Protein AF-A0A2V9WHP5-F1 (afdb_monomer)

Radius of gyration: 11.12 Å; Cα contacts (8 Å, |Δi|>4): 279; chains: 1; bounding box: 25×33×26 Å

S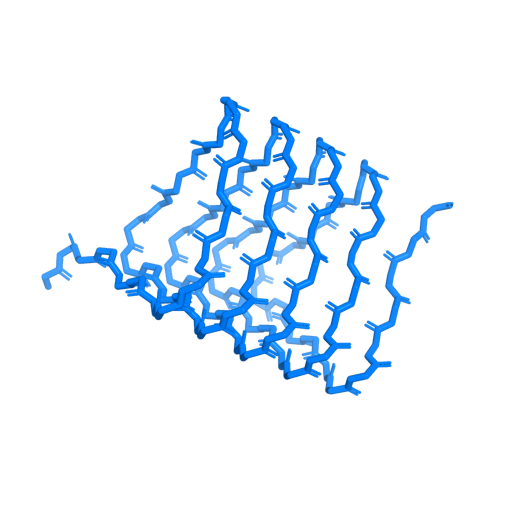equence (86 aa):
GFGVSVGSGVSVAFGVSVGSGVSVGPGVFVASGVSVGSGVSVAFGVSVGSGVSVGSGVFVASGVSVGSGVSVAFGVSVGSGVSVGV

Nearest PDB structures (foldseek):
  4mzu-assembly1_D  TM=9.423E-01  e=6.682E-02  Shewanella denitrificans OS217
  4m9c-assembly2_E  TM=6.441E-01  e=1.926E-02  Acinetobacter baumannii
  4e75-assembly1_B  TM=7.578E-01  e=1.651E-01  Acinetobacter baumannii
  3bfp-assembly1_A  TM=6.408E-01  e=1.394E-01  Campylobacter jejuni
  4e6u-assembly1_A  TM=3.482E-01  e=1.560E-01  Acinetobacter baumannii

Mean predicted aligned error: 4.42 Å

Secondary structure (DSSP, 8-state):
----EE-TT-EE-TT-EE-TT-EE-TT-EE-TT-EE-TT-EE-TT-EE-TT-EE-TT-EE-TT-EE-TT-EEPTT-EEPTT-EE--

pLDDT: mean 86.84, std 7.1, range [45.94, 92.5]

Solvent-accessible surface area (backbone atoms only — not comparable to full-atom values): 4026 Å² total; per-residue (Å²): 125,82,44,72,45,77,38,63,71,55,45,75,42,63,69,56,45,77,34,48,41,22,38,38,27,34,44,22,39,37,31,39,45,22,38,38,29,35,45,22,39,37,32,39,46,23,38,37,28,37,47,21,37,37,29,36,46,22,38,37,33,39,48,21,36,37,33,52,65,42,73,44,56,66,62,40,73,44,59,65,64,40,73,50,68,125

Structure (mmCIF, N/CA/C/O backbone):
data_AF-A0A2V9WHP5-F1
#
_entry.id   AF-A0A2V9WHP5-F1
#
loop_
_atom_site.group_PDB
_atom_site.id
_atom_site.type_symbol
_atom_site.label_atom_id
_atom_site.label_alt_id
_atom_site.label_comp_id
_atom_site.label_asym_id
_atom_site.label_entity_id
_atom_site.label_seq_id
_atom_site.pdbx_PDB_ins_code
_atom_site.Cartn_x
_atom_site.Cartn_y
_atom_site.Cartn_z
_atom_site.occupancy
_atom_site.B_iso_or_equiv
_atom_site.auth_seq_id
_atom_site.auth_comp_id
_atom_site.auth_asym_id
_atom_site.auth_atom_id
_atom_site.pdbx_PDB_model_num
ATOM 1 N N . GLY A 1 1 ? -8.900 -16.157 9.280 1.00 45.94 1 GLY A N 1
ATOM 2 C CA . GLY A 1 1 ? -7.595 -16.103 9.961 1.00 45.94 1 GLY A CA 1
ATOM 3 C C . GLY A 1 1 ? -7.083 -14.689 9.873 1.00 45.94 1 GLY A C 1
ATOM 4 O O . GLY A 1 1 ? -7.039 -14.151 8.775 1.00 45.94 1 GLY A O 1
ATOM 5 N N . PHE A 1 2 ? -6.783 -14.061 11.005 1.00 53.66 2 PHE A N 1
ATOM 6 C CA . PHE A 1 2 ? -6.271 -12.691 11.050 1.00 53.66 2 PHE A CA 1
ATOM 7 C C . PHE A 1 2 ? -4.773 -12.703 10.703 1.00 53.66 2 PHE A C 1
ATOM 9 O O . PHE A 1 2 ? -3.929 -12.663 11.588 1.00 53.66 2 PHE A O 1
ATOM 16 N N . GLY A 1 3 ? -4.443 -12.875 9.423 1.00 74.38 3 GLY A N 1
ATOM 17 C CA . GLY A 1 3 ? -3.059 -12.917 8.944 1.00 74.38 3 GLY A CA 1
ATOM 18 C C . GLY A 1 3 ? -2.649 -11.589 8.320 1.00 74.38 3 GLY A C 1
ATOM 19 O O . GLY A 1 3 ? -3.433 -11.001 7.576 1.00 74.38 3 GLY A O 1
ATOM 20 N N . VAL A 1 4 ? -1.434 -11.133 8.616 1.00 83.50 4 VAL A N 1
ATOM 21 C CA . VAL A 1 4 ? -0.734 -10.122 7.816 1.00 83.50 4 VAL A CA 1
ATOM 22 C C . VAL A 1 4 ? 0.223 -10.874 6.897 1.00 83.50 4 VAL A C 1
ATOM 24 O O . VAL A 1 4 ? 1.013 -11.685 7.377 1.00 83.50 4 VAL A O 1
ATOM 27 N N . SER A 1 5 ? 0.132 -10.644 5.588 1.00 87.56 5 SER A N 1
ATOM 28 C CA . SER A 1 5 ? 1.036 -11.244 4.596 1.00 87.56 5 SER A CA 1
ATOM 29 C C . SER A 1 5 ? 1.961 -10.176 4.036 1.00 87.56 5 SER A C 1
ATOM 31 O O . SER A 1 5 ? 1.488 -9.130 3.601 1.00 87.56 5 SER A O 1
ATOM 33 N N . VAL A 1 6 ? 3.268 -10.437 4.040 1.00 86.69 6 VAL A N 1
ATOM 34 C CA . VAL A 1 6 ? 4.289 -9.476 3.606 1.00 86.69 6 VAL A CA 1
ATOM 35 C C . VAL A 1 6 ? 5.173 -10.121 2.543 1.00 86.69 6 VAL A C 1
ATOM 37 O O . VAL A 1 6 ? 5.761 -11.176 2.773 1.00 86.69 6 VAL A O 1
ATOM 40 N N . GLY A 1 7 ? 5.233 -9.498 1.368 1.00 86.31 7 GLY A N 1
ATOM 41 C CA . GLY A 1 7 ? 6.084 -9.905 0.257 1.00 86.31 7 GLY A CA 1
ATOM 42 C C . GLY A 1 7 ? 7.565 -9.604 0.492 1.00 86.31 7 GLY A C 1
ATOM 43 O O . GLY A 1 7 ? 7.966 -8.997 1.484 1.00 86.31 7 GLY A O 1
ATOM 44 N N . SER A 1 8 ? 8.409 -10.019 -0.449 1.00 88.44 8 SER A N 1
ATOM 45 C CA . SER A 1 8 ? 9.848 -9.757 -0.391 1.00 88.44 8 SER A CA 1
ATOM 46 C C . SER A 1 8 ? 10.183 -8.278 -0.625 1.00 88.44 8 SER A C 1
ATOM 48 O O . SER A 1 8 ? 9.539 -7.586 -1.411 1.00 88.44 8 SER A O 1
ATOM 50 N N . GLY A 1 9 ? 11.223 -7.780 0.049 1.00 86.19 9 GLY A N 1
ATOM 51 C CA . GLY A 1 9 ? 11.693 -6.402 -0.136 1.00 86.19 9 GLY A CA 1
ATOM 52 C C . GLY A 1 9 ? 10.735 -5.331 0.394 1.00 86.19 9 GLY A C 1
ATOM 53 O O . GLY A 1 9 ? 10.771 -4.201 -0.082 1.00 86.19 9 GLY A O 1
ATOM 54 N N . VAL A 1 10 ? 9.868 -5.680 1.349 1.00 88.81 10 VAL A N 1
ATOM 55 C CA . VAL A 1 10 ? 9.025 -4.706 2.047 1.00 88.81 10 VAL A CA 1
ATOM 56 C C . VAL A 1 10 ? 9.835 -4.022 3.144 1.00 88.81 10 VAL A C 1
ATOM 58 O O . VAL A 1 10 ? 10.440 -4.688 3.983 1.00 88.81 10 VAL A O 1
ATOM 61 N N . SER A 1 11 ? 9.823 -2.692 3.145 1.00 89.06 11 SER A N 1
ATOM 62 C CA . SER A 1 11 ? 10.464 -1.864 4.169 1.00 89.06 11 SER A CA 1
ATOM 63 C C . SER A 1 11 ? 9.405 -1.113 4.964 1.00 89.06 11 SER A C 1
ATOM 65 O O . SER A 1 11 ? 8.602 -0.381 4.388 1.00 89.06 11 SER A O 1
ATOM 67 N N . VAL A 1 12 ? 9.418 -1.273 6.287 1.00 87.94 12 VAL A N 1
ATOM 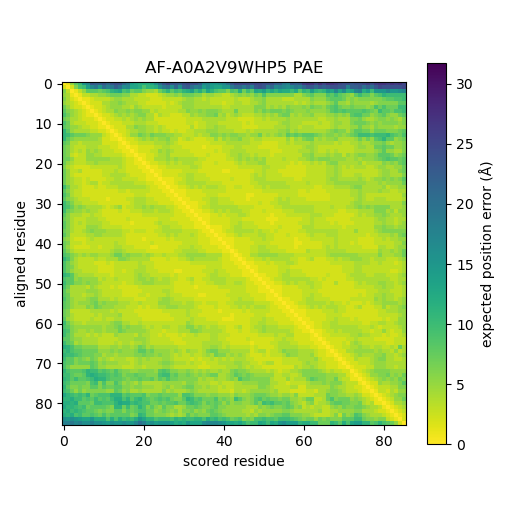68 C CA . VAL A 1 12 ? 8.460 -0.635 7.198 1.00 87.94 12 VAL A CA 1
ATOM 69 C C . VAL A 1 12 ? 9.224 0.177 8.236 1.00 87.94 12 VAL A C 1
ATOM 71 O O . VAL A 1 12 ? 10.065 -0.363 8.955 1.00 87.94 12 VAL A O 1
ATOM 74 N N . ALA A 1 13 ? 8.954 1.478 8.298 1.00 90.00 13 ALA A N 1
ATOM 75 C CA . ALA A 1 13 ? 9.546 2.366 9.289 1.00 90.00 13 ALA A CA 1
ATOM 76 C C . ALA A 1 13 ? 8.876 2.224 10.671 1.00 90.00 13 ALA A C 1
ATOM 78 O O . ALA A 1 13 ? 7.908 1.490 10.864 1.00 90.00 13 ALA A O 1
ATOM 79 N N . PHE A 1 14 ? 9.403 2.946 11.660 1.00 87.06 14 PHE A N 1
ATOM 80 C CA . PHE A 1 14 ? 8.851 2.963 13.014 1.00 87.06 14 PHE A CA 1
ATOM 81 C C . PHE A 1 14 ? 7.426 3.546 13.064 1.00 87.06 14 PHE A C 1
ATOM 83 O O . PHE A 1 14 ? 7.060 4.411 12.272 1.00 87.06 14 PHE A O 1
ATOM 90 N N . GLY A 1 15 ? 6.628 3.101 14.039 1.00 84.44 15 GLY A N 1
ATOM 91 C CA . GLY A 1 15 ? 5.297 3.661 14.291 1.00 84.44 15 GLY A CA 1
ATOM 92 C C . GLY A 1 15 ? 4.252 3.280 13.244 1.00 84.44 15 GLY A C 1
ATOM 93 O O . GLY A 1 15 ? 3.240 3.965 13.127 1.00 84.44 15 GLY A O 1
ATOM 94 N N . VAL A 1 16 ? 4.491 2.212 12.477 1.00 87.88 16 VAL A N 1
ATOM 95 C CA . VAL A 1 16 ? 3.513 1.679 11.529 1.00 87.88 16 VAL A CA 1
ATOM 96 C C . VAL A 1 16 ? 2.581 0.699 12.235 1.00 87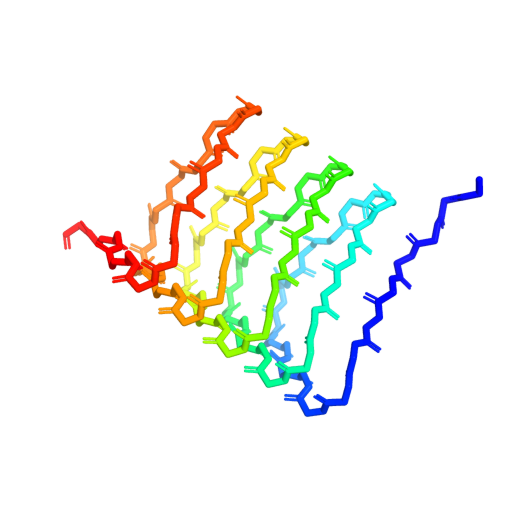.88 16 VAL A C 1
ATOM 98 O O . VAL A 1 16 ? 3.035 -0.245 12.881 1.00 87.88 16 VAL A O 1
ATOM 101 N N . SER A 1 17 ? 1.275 0.915 12.094 1.00 88.56 17 SER A N 1
ATOM 102 C CA . SER A 1 17 ?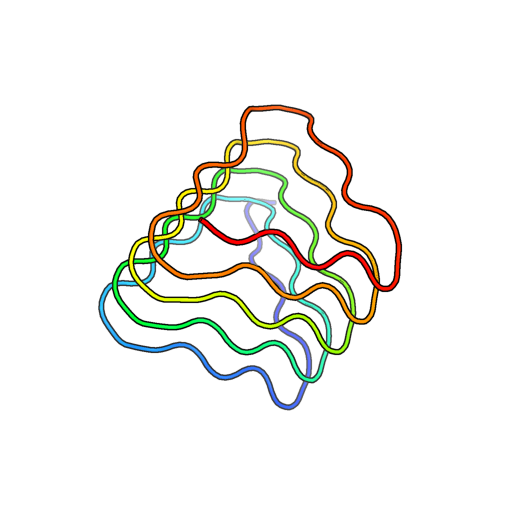 0.233 0.031 12.625 1.00 88.56 17 SER A CA 1
ATOM 103 C C . SER A 1 17 ? -0.494 -0.666 11.485 1.00 88.56 17 SER A C 1
ATOM 105 O O . SER A 1 17 ? -0.912 -0.014 10.530 1.00 88.56 17 SER A O 1
ATOM 107 N N . VAL A 1 18 ? -0.663 -1.986 11.585 1.00 88.06 18 VAL A N 1
ATOM 108 C CA . VAL A 1 18 ? -1.294 -2.803 10.541 1.00 88.06 18 VAL A CA 1
ATOM 109 C C . VAL A 1 18 ? -2.458 -3.589 11.129 1.00 88.06 18 VAL A C 1
ATOM 111 O O . VAL A 1 18 ? -2.294 -4.349 12.082 1.00 88.06 18 VAL A O 1
ATOM 114 N N . GLY A 1 19 ? -3.640 -3.385 10.554 1.00 86.94 19 GLY A N 1
ATOM 115 C CA . GLY A 1 19 ? -4.860 -4.093 10.896 1.00 86.94 19 GLY A CA 1
ATOM 116 C C . GLY A 1 19 ? -4.846 -5.551 10.447 1.00 86.94 19 GLY A C 1
ATOM 117 O O . GLY A 1 19 ? -3.902 -6.069 9.850 1.00 86.94 19 GLY A O 1
ATOM 118 N N . SER A 1 20 ? -5.935 -6.247 10.738 1.00 89.00 20 SER A N 1
ATOM 119 C CA . SER A 1 20 ? -6.058 -7.661 10.406 1.00 89.00 20 SER A CA 1
ATOM 120 C C . SER A 1 20 ? -6.404 -7.897 8.933 1.00 89.00 20 SER A C 1
ATOM 122 O O . SER A 1 20 ? -7.160 -7.136 8.331 1.00 89.00 20 SER A O 1
ATOM 124 N N . GLY A 1 21 ? -5.890 -8.985 8.348 1.00 88.38 21 GLY A N 1
ATOM 125 C CA . GLY A 1 21 ? -6.185 -9.336 6.954 1.00 88.38 21 GLY A CA 1
ATOM 126 C C . GLY A 1 21 ? -5.520 -8.407 5.939 1.00 88.38 21 GLY A C 1
ATOM 127 O O . GLY A 1 21 ? -6.058 -8.215 4.853 1.00 88.38 21 GLY A O 1
ATOM 128 N N . VAL A 1 22 ? -4.390 -7.797 6.306 1.00 89.94 22 VAL A N 1
ATOM 129 C CA . VAL A 1 22 ? -3.622 -6.932 5.409 1.00 89.94 22 VAL A CA 1
ATOM 130 C C . VAL A 1 22 ? -2.645 -7.764 4.586 1.00 89.94 22 VAL A C 1
ATOM 132 O O . VAL A 1 22 ? -1.929 -8.610 5.121 1.00 89.94 22 VAL A O 1
ATOM 135 N N . SER A 1 23 ? -2.600 -7.510 3.282 1.00 90.56 23 SER A N 1
ATOM 136 C CA . SER A 1 23 ? -1.648 -8.135 2.362 1.00 90.56 23 SER A CA 1
ATOM 137 C C . SER A 1 23 ? -0.791 -7.069 1.699 1.00 90.56 23 SER A C 1
ATOM 139 O O . SER A 1 23 ? -1.315 -6.125 1.114 1.00 90.56 23 SER A O 1
ATOM 141 N N . VAL A 1 24 ? 0.526 -7.227 1.781 1.00 90.62 24 VAL A N 1
ATOM 142 C CA . VAL A 1 24 ? 1.510 -6.303 1.222 1.00 90.62 24 VAL A CA 1
ATOM 143 C C . VAL A 1 24 ? 2.359 -7.049 0.202 1.00 90.62 24 VAL A C 1
ATOM 145 O O . VAL A 1 24 ? 3.023 -8.030 0.532 1.00 90.62 24 VAL A O 1
ATOM 148 N N . GLY A 1 25 ? 2.317 -6.594 -1.045 1.00 89.12 25 GLY A N 1
ATOM 149 C CA . GLY A 1 25 ? 3.110 -7.121 -2.144 1.00 89.12 25 GLY A CA 1
ATOM 150 C C . GLY A 1 25 ? 4.600 -6.793 -2.010 1.00 89.12 25 GLY A C 1
ATOM 151 O O . GLY A 1 25 ? 5.014 -6.064 -1.111 1.00 89.12 25 GLY A O 1
ATOM 152 N N . PRO A 1 26 ? 5.439 -7.341 -2.897 1.00 89.62 26 PRO A N 1
ATOM 153 C CA . PRO A 1 26 ? 6.873 -7.099 -2.859 1.00 89.62 26 PRO A CA 1
ATOM 154 C C . PRO A 1 26 ? 7.246 -5.656 -3.230 1.00 89.62 26 PRO A C 1
ATOM 156 O O . PRO A 1 26 ? 6.563 -4.998 -4.018 1.00 89.62 26 PRO A O 1
ATOM 159 N N . GLY A 1 27 ? 8.369 -5.180 -2.689 1.00 89.19 27 GLY A N 1
ATOM 160 C CA . GLY A 1 27 ? 8.911 -3.850 -2.992 1.00 89.19 27 GLY A CA 1
ATOM 161 C C . GLY A 1 27 ? 8.046 -2.691 -2.491 1.00 89.19 27 GLY A C 1
ATOM 162 O O . GLY A 1 27 ? 8.028 -1.633 -3.116 1.00 89.19 27 GLY A O 1
ATOM 163 N N . VAL A 1 28 ? 7.285 -2.900 -1.412 1.00 91.06 28 VAL A N 1
ATOM 164 C CA . VAL A 1 28 ? 6.487 -1.845 -0.777 1.00 91.06 28 VAL A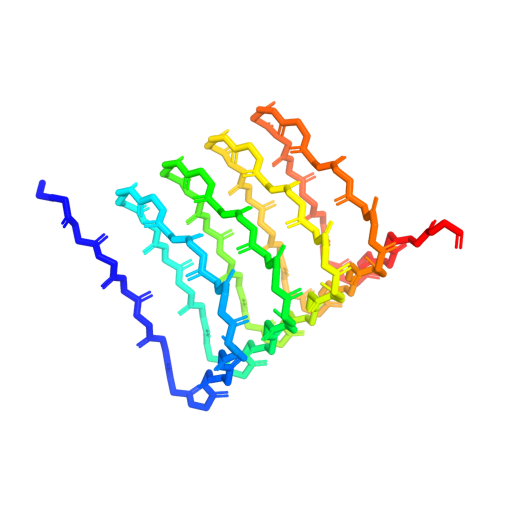 CA 1
ATOM 165 C C . VAL A 1 28 ? 7.317 -1.111 0.273 1.00 91.06 28 VAL A C 1
ATOM 167 O O . VAL A 1 28 ? 7.971 -1.734 1.109 1.00 91.06 28 VAL A O 1
ATOM 170 N N . PHE A 1 29 ? 7.251 0.217 0.262 1.00 91.31 29 PHE A N 1
ATOM 171 C CA . PHE A 1 29 ? 7.905 1.078 1.243 1.00 91.31 29 PHE A CA 1
ATOM 172 C C . PHE A 1 29 ? 6.859 1.824 2.062 1.00 91.31 29 PHE A C 1
ATOM 174 O O . PHE A 1 29 ? 5.986 2.485 1.504 1.00 91.31 29 PHE A O 1
ATOM 181 N N . VAL A 1 30 ? 6.960 1.737 3.387 1.00 90.88 30 VAL A N 1
ATOM 182 C CA . VAL A 1 30 ? 6.056 2.407 4.324 1.00 90.88 30 VAL A CA 1
ATOM 183 C C . VAL A 1 30 ? 6.869 3.268 5.281 1.00 90.88 30 VAL A C 1
ATOM 185 O O . VAL A 1 30 ? 7.687 2.755 6.046 1.00 90.88 30 VAL A O 1
ATOM 188 N N . ALA A 1 31 ? 6.656 4.581 5.228 1.00 92.50 31 ALA A N 1
ATOM 189 C CA . ALA A 1 31 ? 7.328 5.540 6.093 1.00 92.50 31 ALA A CA 1
ATOM 190 C C . ALA A 1 31 ? 6.711 5.592 7.505 1.00 92.50 31 ALA A C 1
ATOM 192 O O . ALA A 1 31 ? 5.836 4.807 7.864 1.00 92.50 31 ALA A O 1
ATOM 193 N N . SER A 1 32 ? 7.236 6.482 8.351 1.00 90.88 32 SER A N 1
ATOM 194 C CA . SER A 1 32 ? 6.891 6.526 9.775 1.00 90.88 32 SER A CA 1
ATOM 195 C C . SER A 1 32 ? 5.463 7.019 10.012 1.00 90.88 32 SER A C 1
ATOM 197 O O . SER A 1 32 ? 4.972 7.902 9.305 1.00 90.88 32 SER A O 1
ATOM 199 N N . GLY A 1 33 ? 4.811 6.480 11.044 1.00 88.56 33 GLY A N 1
ATOM 200 C CA . GLY A 1 33 ? 3.485 6.932 11.473 1.00 88.56 33 GLY A CA 1
ATOM 201 C C . GLY A 1 33 ? 2.358 6.571 10.504 1.00 88.56 33 GLY A C 1
ATOM 202 O O . GLY A 1 33 ? 1.358 7.282 10.448 1.00 88.56 33 GLY A O 1
ATOM 203 N N . VAL A 1 34 ? 2.523 5.507 9.714 1.00 90.62 34 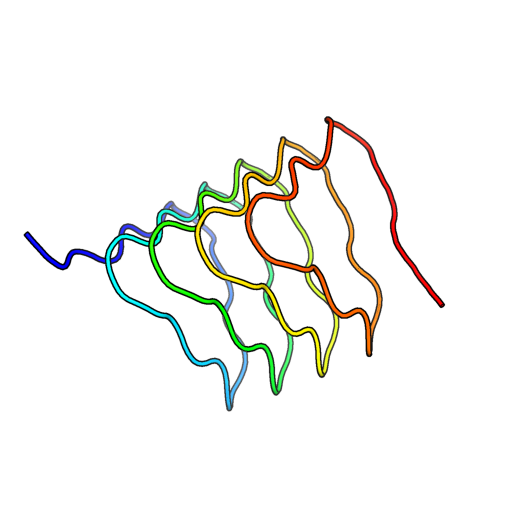VAL A N 1
ATOM 204 C CA . VAL A 1 34 ? 1.472 5.017 8.816 1.00 90.62 34 VAL A CA 1
ATOM 205 C C . VAL A 1 34 ? 0.523 4.082 9.561 1.00 90.62 34 VAL A C 1
ATOM 207 O O . VAL A 1 34 ? 0.956 3.168 10.257 1.00 90.62 34 VAL A O 1
ATOM 210 N N . SER A 1 35 ? -0.782 4.268 9.392 1.00 90.44 35 SER A N 1
ATOM 211 C CA . SER A 1 35 ? -1.801 3.373 9.949 1.00 90.44 35 SER A CA 1
ATOM 212 C C . SER A 1 35 ? -2.587 2.705 8.832 1.00 90.44 35 SER A C 1
ATOM 214 O O . SER A 1 35 ? -3.117 3.386 7.961 1.00 90.44 35 SER A O 1
ATOM 216 N N . VAL A 1 36 ? -2.680 1.378 8.859 1.00 89.94 36 VAL A N 1
ATOM 217 C CA . VAL A 1 36 ? -3.388 0.573 7.860 1.00 89.94 36 VAL A CA 1
ATOM 218 C C . VAL A 1 36 ? -4.536 -0.173 8.530 1.00 89.94 36 VAL A C 1
ATOM 220 O O . VAL A 1 36 ? -4.318 -0.932 9.471 1.00 89.94 36 VAL A O 1
ATOM 223 N N . GLY A 1 37 ? -5.759 0.044 8.052 1.00 89.25 37 GLY A N 1
ATOM 224 C CA . GLY A 1 37 ? -6.966 -0.625 8.528 1.00 89.25 37 GLY A CA 1
ATOM 225 C C . GLY A 1 37 ? -7.025 -2.111 8.167 1.00 89.25 37 GLY A C 1
ATOM 226 O O . GLY A 1 37 ? -6.105 -2.681 7.583 1.00 89.25 37 GLY A O 1
ATOM 227 N N . SER A 1 38 ? -8.133 -2.762 8.514 1.00 90.56 38 SER A N 1
ATOM 228 C CA . SER A 1 38 ? -8.327 -4.184 8.218 1.00 90.56 38 SER A CA 1
ATOM 229 C C . SER A 1 38 ? -8.673 -4.426 6.749 1.00 90.56 38 SER A C 1
ATOM 231 O O . SER A 1 38 ? -9.342 -3.614 6.113 1.00 90.56 38 SER A O 1
ATOM 233 N N . GLY A 1 39 ? -8.269 -5.577 6.211 1.00 89.00 39 GLY A N 1
ATOM 234 C CA . GLY A 1 39 ? -8.621 -5.991 4.849 1.00 89.00 39 GLY A CA 1
ATOM 235 C C . GLY A 1 39 ? -7.986 -5.137 3.750 1.00 89.00 39 GLY A C 1
ATOM 236 O O . GLY A 1 39 ? -8.548 -5.039 2.663 1.00 89.00 39 GLY A O 1
ATOM 237 N N . VAL A 1 40 ? -6.860 -4.479 4.034 1.00 89.94 40 VAL A N 1
ATOM 238 C CA . VAL A 1 40 ? -6.140 -3.672 3.042 1.00 89.94 40 VAL A CA 1
ATOM 239 C C . VAL A 1 40 ? -5.240 -4.561 2.192 1.00 89.94 40 VAL A C 1
ATOM 241 O O . VAL A 1 40 ? -4.518 -5.409 2.710 1.00 89.94 40 VAL A O 1
ATOM 244 N N . SER A 1 41 ? -5.253 -4.354 0.880 1.00 90.62 41 SER A N 1
ATOM 245 C CA . SER A 1 41 ? -4.363 -5.049 -0.053 1.00 90.62 41 SER A CA 1
ATOM 246 C C . SER A 1 41 ? -3.517 -4.045 -0.819 1.00 90.62 41 SER A C 1
ATOM 248 O O . SER A 1 41 ? -4.048 -3.167 -1.495 1.00 90.62 41 SER A O 1
ATOM 250 N N . VAL A 1 42 ? -2.201 -4.187 -0.719 1.00 90.44 42 VAL A N 1
ATOM 251 C CA . VAL A 1 42 ? -1.213 -3.340 -1.385 1.00 90.44 42 VAL A CA 1
ATOM 252 C C . VAL A 1 42 ? -0.444 -4.195 -2.380 1.00 90.44 42 VAL A C 1
ATOM 254 O O . VAL A 1 42 ? 0.153 -5.200 -2.001 1.00 90.44 42 VAL A O 1
ATOM 257 N N . ALA A 1 43 ? -0.471 -3.825 -3.657 1.00 91.25 43 ALA A N 1
ATOM 258 C CA . ALA A 1 43 ? 0.260 -4.523 -4.705 1.00 91.25 43 ALA A CA 1
ATOM 259 C C . ALA A 1 43 ? 1.758 -4.160 -4.698 1.00 91.25 43 ALA A C 1
ATOM 261 O O . ALA A 1 43 ? 2.269 -3.510 -3.790 1.00 91.25 43 ALA A O 1
ATOM 262 N N . PHE A 1 44 ? 2.488 -4.624 -5.710 1.00 90.38 44 PHE A N 1
ATOM 263 C CA . PHE A 1 44 ? 3.933 -4.444 -5.791 1.00 90.38 44 PHE A CA 1
ATOM 264 C C . PHE A 1 44 ? 4.348 -3.001 -6.109 1.00 90.38 44 PHE A C 1
ATOM 266 O O . PHE A 1 44 ? 3.681 -2.305 -6.879 1.00 90.38 44 PHE A O 1
ATOM 273 N N . GLY A 1 45 ? 5.498 -2.587 -5.571 1.00 86.06 45 GLY A N 1
ATOM 274 C CA . GLY A 1 45 ? 6.118 -1.299 -5.899 1.00 86.06 45 GLY A CA 1
ATOM 275 C C . GLY A 1 45 ? 5.345 -0.080 -5.391 1.00 86.06 45 GLY A C 1
ATOM 276 O O . GLY A 1 45 ? 5.352 0.956 -6.049 1.00 86.06 45 GLY A O 1
ATOM 277 N N . VAL A 1 46 ? 4.637 -0.205 -4.266 1.00 90.06 46 VAL A N 1
ATOM 278 C CA . VAL A 1 46 ? 3.893 0.908 -3.657 1.00 90.06 46 VAL A CA 1
ATOM 279 C C . VAL A 1 46 ? 4.772 1.653 -2.659 1.00 90.06 46 VAL A C 1
ATOM 281 O O . VAL A 1 46 ? 5.464 1.035 -1.854 1.00 90.06 46 VAL A O 1
ATOM 284 N N . SER A 1 47 ? 4.718 2.982 -2.671 1.00 90.62 47 SER A N 1
ATOM 285 C CA . SER A 1 47 ? 5.410 3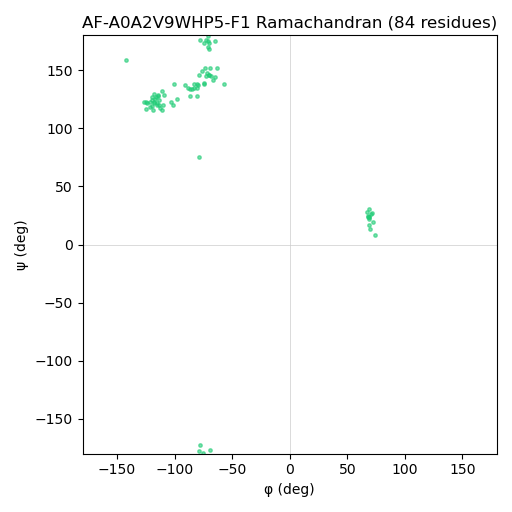.828 -1.692 1.00 90.62 47 SER A CA 1
ATOM 286 C C . SER A 1 47 ? 4.408 4.641 -0.883 1.00 90.62 47 SER A C 1
ATOM 288 O O . SER A 1 47 ? 3.540 5.297 -1.453 1.00 90.62 47 SER A O 1
ATOM 290 N N . VAL A 1 48 ? 4.527 4.608 0.442 1.00 90.06 48 VAL A N 1
ATOM 291 C CA . VAL A 1 48 ? 3.649 5.314 1.379 1.00 90.06 48 VAL A CA 1
ATOM 292 C C . VAL A 1 48 ? 4.476 6.265 2.240 1.00 90.06 48 VAL A C 1
ATOM 294 O O . VAL A 1 48 ? 5.365 5.837 2.976 1.00 90.06 48 VAL A O 1
ATOM 297 N N . GLY A 1 49 ? 4.176 7.557 2.130 1.00 90.44 49 GLY A N 1
ATOM 298 C CA . GLY A 1 49 ? 4.804 8.646 2.870 1.00 90.44 49 GLY A CA 1
ATOM 299 C C . GLY A 1 49 ? 4.431 8.669 4.351 1.00 90.44 49 GLY A C 1
ATOM 300 O O . GLY A 1 49 ? 3.637 7.865 4.838 1.00 90.44 49 GLY A O 1
ATOM 301 N N . SER A 1 50 ? 5.050 9.582 5.098 1.00 91.00 50 SER A N 1
ATOM 302 C CA . SER A 1 50 ? 4.897 9.629 6.555 1.00 91.00 50 SER A CA 1
ATOM 303 C C . SER A 1 50 ? 3.517 10.144 6.959 1.00 91.00 50 SER A C 1
ATOM 305 O O . SER A 1 50 ? 2.971 11.042 6.318 1.00 91.00 50 SER A O 1
ATOM 307 N N . GLY A 1 51 ? 2.968 9.621 8.055 1.00 87.94 51 GLY A N 1
ATOM 308 C CA . GLY A 1 51 ? 1.684 10.083 8.594 1.00 87.94 51 GLY A CA 1
ATOM 309 C C . GLY A 1 51 ? 0.476 9.745 7.716 1.00 87.94 51 GLY A C 1
ATOM 310 O O . GLY A 1 51 ? -0.532 10.446 7.776 1.00 87.94 51 GLY A O 1
ATOM 311 N N . VAL A 1 52 ? 0.574 8.717 6.868 1.00 90.31 52 VAL A N 1
ATOM 312 C CA . VAL A 1 52 ? -0.547 8.267 6.033 1.00 90.31 52 VAL A CA 1
ATOM 313 C C . VAL A 1 52 ? -1.506 7.398 6.840 1.00 90.31 52 VAL A C 1
ATOM 315 O O . VAL A 1 52 ? -1.087 6.508 7.576 1.00 90.31 52 VAL A O 1
ATOM 318 N N . SER A 1 53 ? -2.808 7.605 6.663 1.00 90.31 53 SER A N 1
ATOM 319 C CA . SER A 1 53 ? -3.842 6.743 7.247 1.00 90.31 53 SER A CA 1
ATOM 320 C C . SER A 1 53 ? -4.655 6.068 6.152 1.00 90.31 53 SER A C 1
ATOM 322 O O . SER A 1 53 ? -5.218 6.737 5.294 1.00 90.31 53 SER A O 1
ATOM 324 N N . VAL A 1 54 ? -4.733 4.741 6.179 1.00 89.69 54 VAL A N 1
ATOM 325 C CA . VAL A 1 54 ? -5.485 3.925 5.225 1.00 89.69 54 VAL A CA 1
ATOM 326 C C . VAL A 1 54 ? -6.638 3.250 5.954 1.00 89.69 54 VAL A C 1
ATOM 328 O O . VAL A 1 54 ? -6.428 2.489 6.897 1.00 89.69 54 VAL A O 1
ATOM 331 N N . GLY A 1 55 ? -7.864 3.532 5.520 1.00 89.25 55 GLY A N 1
ATOM 332 C CA . GLY A 1 55 ? -9.080 2.918 6.039 1.00 89.25 55 GLY A CA 1
ATOM 333 C C . GLY A 1 55 ? -9.163 1.417 5.755 1.00 89.25 55 GLY A C 1
ATOM 334 O O . GLY A 1 55 ? -8.325 0.830 5.075 1.00 89.25 55 GLY A O 1
ATOM 335 N N . SER A 1 56 ? -10.202 0.775 6.286 1.00 90.31 56 SER A N 1
ATOM 336 C CA . SER A 1 56 ? -10.414 -0.657 6.046 1.00 90.31 56 SER A CA 1
ATOM 337 C C . SER A 1 56 ? -10.909 -0.925 4.617 1.00 90.31 56 SER A C 1
ATOM 339 O O . SER A 1 56 ? -11.568 -0.079 4.010 1.00 90.31 56 SER A O 1
ATOM 341 N N . GLY A 1 57 ? -10.604 -2.109 4.082 1.00 88.38 57 GLY A N 1
ATOM 342 C CA . GLY A 1 57 ? -11.063 -2.556 2.763 1.00 88.38 57 GLY A CA 1
ATOM 343 C C . GLY A 1 57 ? -10.471 -1.778 1.585 1.00 88.38 57 GLY A C 1
ATOM 344 O O . GLY A 1 57 ? -11.105 -1.700 0.536 1.00 88.38 57 GLY A O 1
ATOM 345 N N . VAL A 1 58 ? -9.302 -1.157 1.758 1.00 90.56 58 VAL A N 1
ATOM 346 C CA . VAL A 1 58 ? -8.633 -0.398 0.693 1.00 90.56 58 VAL A CA 1
ATOM 347 C C . VAL A 1 58 ? -7.822 -1.327 -0.208 1.00 90.56 58 VAL A C 1
ATOM 349 O O . VAL A 1 58 ? -7.105 -2.205 0.272 1.00 90.56 58 VAL A O 1
ATOM 352 N N . PHE A 1 59 ? -7.885 -1.091 -1.517 1.00 91.25 59 PHE A N 1
ATOM 353 C CA . PHE A 1 59 ? -7.030 -1.752 -2.499 1.00 91.25 59 PHE A CA 1
ATOM 354 C C . PHE A 1 59 ? -6.095 -0.739 -3.160 1.00 91.25 59 PHE A C 1
ATOM 356 O O . PHE A 1 59 ? -6.541 0.283 -3.680 1.00 91.25 59 PHE A O 1
ATOM 363 N N . VAL A 1 60 ? -4.798 -1.033 -3.170 1.00 89.31 60 VAL A N 1
ATOM 364 C CA . VAL A 1 60 ? -3.774 -0.211 -3.814 1.00 89.31 60 VAL A CA 1
ATOM 365 C C . VAL A 1 60 ? -3.097 -1.034 -4.899 1.00 89.31 60 VAL A C 1
ATOM 367 O O . VAL A 1 60 ? -2.455 -2.044 -4.610 1.00 89.31 60 VAL A O 1
ATOM 370 N N . ALA A 1 61 ? -3.251 -0.610 -6.150 1.00 91.62 61 ALA A N 1
ATOM 371 C CA . ALA A 1 61 ? -2.640 -1.273 -7.291 1.00 91.62 61 ALA A CA 1
ATOM 372 C C . ALA A 1 61 ? -1.131 -0.988 -7.394 1.00 91.62 61 ALA A C 1
ATOM 374 O O . ALA A 1 61 ? -0.526 -0.325 -6.554 1.00 91.62 61 ALA A O 1
ATOM 375 N N . SER A 1 62 ? -0.500 -1.557 -8.419 1.00 90.25 62 SER A N 1
ATOM 376 C CA . SER A 1 62 ? 0.949 -1.492 -8.586 1.00 90.25 62 SER A CA 1
ATOM 377 C C . SER A 1 62 ? 1.448 -0.083 -8.904 1.00 90.25 62 SER A C 1
ATOM 379 O O . SER A 1 62 ? 0.800 0.670 -9.638 1.00 90.25 62 SER A O 1
ATOM 381 N N . GLY A 1 63 ? 2.636 0.245 -8.388 1.00 86.38 63 GLY A N 1
ATOM 382 C CA . GLY A 1 63 ? 3.332 1.486 -8.729 1.00 86.38 63 GLY A CA 1
ATOM 383 C C . GLY A 1 63 ? 2.643 2.738 -8.192 1.00 86.38 63 GLY A C 1
ATOM 384 O O . GLY A 1 63 ? 2.817 3.818 -8.749 1.00 86.38 63 GLY A O 1
ATOM 385 N N . VAL A 1 64 ? 1.819 2.599 -7.152 1.00 89.38 64 VAL A N 1
ATOM 386 C CA . VAL A 1 64 ? 1.152 3.730 -6.504 1.00 89.38 64 VAL A CA 1
ATOM 387 C C . VAL A 1 64 ? 2.110 4.425 -5.544 1.00 89.38 64 VAL A C 1
ATOM 389 O O . VAL A 1 64 ? 2.823 3.776 -4.780 1.00 89.38 64 VAL A O 1
ATOM 392 N 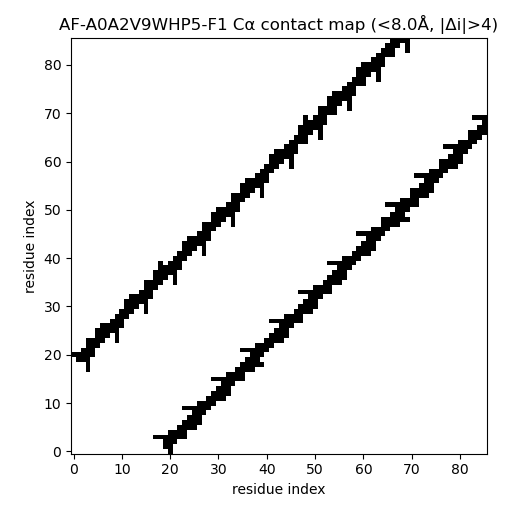N . SER A 1 65 ? 2.087 5.754 -5.543 1.00 89.50 65 SER A N 1
ATOM 393 C CA . SER A 1 65 ? 2.821 6.568 -4.575 1.00 89.50 65 SER A CA 1
ATOM 394 C C . SER A 1 65 ? 1.859 7.439 -3.777 1.00 89.50 65 SER A C 1
ATOM 396 O O . SER A 1 65 ? 1.091 8.213 -4.342 1.00 89.50 65 SER A O 1
ATOM 398 N N . VAL A 1 66 ? 1.902 7.321 -2.455 1.00 88.00 66 VAL A N 1
ATOM 399 C CA . VAL A 1 66 ? 1.115 8.125 -1.520 1.00 88.00 66 VAL A CA 1
ATOM 400 C C . VAL A 1 66 ? 2.064 9.057 -0.775 1.00 88.00 66 VAL A C 1
ATOM 402 O O . VAL A 1 66 ? 2.994 8.602 -0.116 1.00 88.00 66 VAL A O 1
ATOM 405 N N . GLY A 1 67 ? 1.851 10.360 -0.895 1.00 88.56 67 GLY A N 1
ATOM 406 C CA . GLY A 1 67 ? 2.602 11.405 -0.214 1.00 88.56 67 GLY A CA 1
ATOM 407 C C . GLY A 1 67 ? 2.311 11.456 1.284 1.00 88.56 67 GLY A C 1
ATOM 408 O O . GLY A 1 67 ? 1.404 10.800 1.797 1.00 88.56 67 GLY A O 1
ATOM 409 N N . SER A 1 68 ? 3.102 12.245 2.002 1.00 89.75 68 SER A N 1
ATOM 410 C CA . SER A 1 68 ? 2.958 12.403 3.450 1.00 89.75 68 SER A CA 1
ATOM 411 C C . SER A 1 68 ? 1.632 13.074 3.826 1.00 89.75 68 SER A C 1
ATOM 413 O O . SER A 1 68 ? 1.169 13.973 3.131 1.00 89.75 68 SER A O 1
ATOM 415 N N . GLY A 1 69 ? 1.034 12.656 4.944 1.00 85.44 69 GLY A N 1
ATOM 416 C CA . GLY A 1 69 ? -0.197 13.247 5.486 1.00 85.44 69 GLY A CA 1
ATOM 417 C C . GLY A 1 69 ? -1.486 12.905 4.728 1.00 85.44 69 GLY A C 1
ATOM 418 O O . GLY A 1 69 ? -2.538 13.467 5.027 1.00 85.44 69 GLY A O 1
ATOM 419 N N . VAL A 1 70 ? -1.438 11.990 3.756 1.00 87.38 70 VAL A N 1
ATOM 420 C CA . VAL A 1 70 ? -2.631 11.560 3.013 1.00 87.38 70 VAL A CA 1
ATOM 421 C C . VAL A 1 70 ? -3.506 10.648 3.877 1.00 87.38 70 VAL A C 1
ATOM 423 O O . VAL A 1 70 ? -3.020 9.752 4.563 1.00 87.38 70 VAL A O 1
ATOM 426 N N . SER A 1 71 ? -4.823 10.837 3.805 1.00 87.06 71 SER A N 1
ATOM 427 C CA . SER A 1 71 ? -5.805 9.941 4.423 1.00 87.06 71 SER A CA 1
ATOM 428 C C . SER A 1 71 ? -6.694 9.307 3.356 1.00 87.06 71 SER A C 1
ATOM 430 O O . SER A 1 71 ? -7.366 10.003 2.600 1.00 87.06 71 SER A O 1
ATOM 432 N N . VAL A 1 72 ? -6.700 7.978 3.302 1.00 86.00 72 VAL A N 1
ATOM 433 C CA . VAL A 1 72 ? -7.513 7.174 2.388 1.00 86.00 72 VAL A CA 1
ATOM 434 C C . VAL A 1 72 ? -8.689 6.591 3.166 1.00 86.00 72 VAL A C 1
ATOM 436 O O . VAL A 1 72 ? -8.501 5.890 4.159 1.00 86.00 72 VAL A O 1
ATOM 439 N N . ALA A 1 73 ? -9.909 6.884 2.723 1.00 87.00 73 ALA A N 1
ATOM 440 C CA . ALA A 1 73 ? -11.131 6.433 3.383 1.00 87.00 73 ALA A CA 1
ATOM 441 C C . ALA A 1 73 ? -11.420 4.934 3.159 1.00 87.00 73 ALA A C 1
ATOM 443 O O . ALA A 1 73 ? -10.751 4.247 2.387 1.00 87.00 73 ALA A O 1
ATOM 444 N N . PHE A 1 74 ? -12.441 4.425 3.851 1.00 86.94 74 PHE A N 1
ATOM 445 C CA . PHE A 1 74 ? -12.917 3.048 3.717 1.00 86.94 74 PHE A CA 1
ATOM 446 C C . PHE A 1 74 ? -13.320 2.706 2.274 1.00 86.94 74 PHE A C 1
ATOM 448 O O . PHE A 1 74 ? -13.989 3.500 1.614 1.00 86.94 74 PHE A O 1
ATOM 455 N N . GLY A 1 75 ? -12.958 1.504 1.814 1.00 81.19 75 GLY A N 1
ATOM 456 C CA . GLY A 1 75 ? -13.411 0.962 0.526 1.00 81.19 75 GLY A CA 1
ATOM 457 C C . GLY A 1 75 ? -12.832 1.650 -0.715 1.00 81.19 75 GLY A C 1
ATOM 458 O O . GLY A 1 75 ? -13.344 1.460 -1.817 1.00 81.19 75 GLY A O 1
ATOM 459 N N . VAL A 1 76 ? -11.786 2.465 -0.565 1.00 86.31 76 VAL A N 1
ATOM 460 C CA . VAL A 1 76 ? -11.141 3.136 -1.700 1.00 86.31 76 VAL A CA 1
ATOM 461 C C . VAL A 1 76 ? -10.305 2.141 -2.504 1.00 86.31 76 VAL A C 1
ATOM 463 O O . VAL A 1 76 ? -9.579 1.319 -1.949 1.00 86.31 76 VAL A O 1
ATOM 466 N N . SER A 1 77 ? -10.375 2.246 -3.830 1.00 86.06 77 SER A N 1
ATOM 467 C CA . SER A 1 77 ? -9.497 1.523 -4.751 1.00 86.06 77 SER A CA 1
ATOM 468 C C . SER A 1 77 ? -8.635 2.513 -5.525 1.00 86.06 77 SER A C 1
ATOM 470 O O . SER A 1 77 ? -9.157 3.376 -6.228 1.00 86.06 77 SER A O 1
ATOM 472 N N . VAL A 1 78 ? -7.317 2.392 -5.391 1.00 84.56 78 VAL A N 1
ATOM 473 C CA . VAL A 1 78 ? -6.338 3.225 -6.094 1.00 84.56 78 VAL A CA 1
ATOM 474 C C . VAL A 1 78 ? -5.781 2.436 -7.276 1.00 84.56 78 VAL A C 1
ATOM 476 O O . VAL A 1 78 ? -5.228 1.351 -7.096 1.00 84.56 78 VAL A O 1
ATOM 479 N N . GLY A 1 79 ? -5.962 2.973 -8.485 1.00 85.62 79 GLY A N 1
ATOM 480 C CA . GLY A 1 79 ? -5.498 2.362 -9.732 1.00 85.62 79 GLY A CA 1
ATOM 481 C C . GLY A 1 79 ? -3.976 2.379 -9.894 1.00 85.62 79 GLY A C 1
ATOM 482 O O . GLY A 1 79 ? -3.263 3.033 -9.137 1.00 85.62 79 GLY A O 1
ATOM 483 N N . SER A 1 80 ? -3.467 1.636 -10.877 1.00 86.19 80 SER A N 1
ATOM 484 C CA . SER A 1 80 ? -2.022 1.521 -11.109 1.00 86.19 80 SER A CA 1
ATOM 485 C C . SER A 1 80 ? -1.414 2.850 -11.555 1.00 86.19 80 SER A C 1
ATOM 487 O O . SER A 1 80 ? -2.016 3.567 -12.354 1.00 86.19 80 SER A O 1
ATOM 489 N N . GLY A 1 81 ? -0.206 3.156 -11.075 1.00 78.56 81 GLY A N 1
ATOM 490 C CA . GLY A 1 81 ? 0.525 4.373 -11.454 1.00 78.56 81 GLY A CA 1
ATOM 491 C C . GLY A 1 81 ? -0.084 5.678 -10.932 1.00 78.56 81 GLY A C 1
ATOM 492 O O . GLY A 1 81 ? 0.224 6.749 -11.451 1.00 78.56 81 GLY A O 1
ATOM 493 N N . VAL A 1 82 ? -0.965 5.607 -9.932 1.00 82.19 82 VAL A N 1
ATOM 494 C CA . VAL A 1 82 ? -1.539 6.797 -9.300 1.00 82.19 82 VAL A CA 1
ATOM 495 C C . VAL A 1 82 ? -0.558 7.375 -8.284 1.00 82.19 82 VAL A C 1
ATOM 497 O O . VAL A 1 82 ? -0.020 6.659 -7.439 1.00 82.19 82 VAL A O 1
ATOM 500 N N . SER A 1 83 ? -0.393 8.694 -8.324 1.00 83.50 83 SER A N 1
ATOM 501 C CA . SER A 1 83 ? 0.320 9.457 -7.303 1.00 83.50 83 SER A CA 1
ATOM 502 C C . SER A 1 83 ? -0.673 10.340 -6.559 1.00 83.50 83 SER A C 1
ATOM 504 O O . SER A 1 83 ? -1.303 11.205 -7.164 1.00 83.50 83 SER A O 1
ATOM 506 N N . VAL A 1 84 ? -0.829 10.117 -5.256 1.00 79.19 84 VAL A N 1
ATOM 507 C CA . VAL A 1 84 ? -1.692 10.923 -4.383 1.00 79.19 84 VAL A CA 1
ATOM 508 C C . VAL A 1 84 ? -0.791 11.694 -3.437 1.00 79.19 84 VAL A C 1
ATOM 510 O O . VAL A 1 84 ? -0.098 11.081 -2.638 1.00 79.19 84 VAL A O 1
ATOM 513 N N . GLY A 1 85 ? -0.783 13.017 -3.510 1.00 77.38 85 GLY A N 1
ATOM 514 C CA . GLY A 1 85 ? -0.005 13.881 -2.623 1.00 77.38 85 GLY A CA 1
ATOM 515 C C . GLY A 1 85 ? -0.794 15.137 -2.281 1.00 77.38 85 GLY A C 1
ATOM 516 O O . GLY A 1 85 ? -1.741 15.475 -2.993 1.00 77.38 85 GLY A O 1
ATOM 517 N N . VAL A 1 86 ? -0.419 15.780 -1.178 1.00 63.34 86 VAL A N 1
ATOM 518 C CA . VAL A 1 86 ? -0.900 17.113 -0.789 1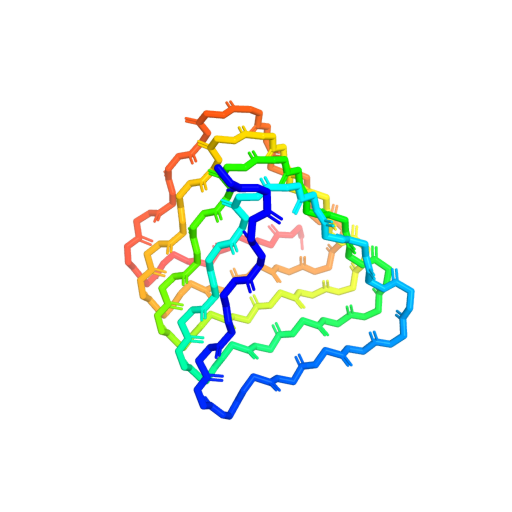.00 63.34 86 VAL A CA 1
ATOM 519 C C . VAL A 1 86 ? 0.053 18.192 -1.275 1.00 63.34 86 VAL A C 1
ATOM 521 O O . VAL A 1 86 ? 1.271 17.903 -1.342 1.00 63.34 86 VAL A O 1
#

Foldseek 3Di:
DFDEAEEACEAAEEQEAEEGCEYAEHQEYYYHNEYAYANEYAYHNEYAEYNEYHYHCEYHDANEYEYHNHYHYPNHYHDYNHYHYD